Protein AF-A0A4R8KYJ6-F1 (afdb_monomer)

pLDDT: mean 77.82, std 17.38, range [38.72, 97.56]

Mean predicted aligned error: 10.53 Å

Sequence (103 aa):
MENQHRKITGYRELSAEEIALMNEIKAKGEELRALVAKIGAVITPTPLQISVADVQPNGIVAAAFQAVENEGDTPLYWLRSADIGFRSALMYATRAVAQPTSY

Foldseek 3Di:
DPPPPPDDDQWDDADPVLVVQLVVLVVVLVVQVVVLVVVVVVQDDPPPPQDPVQQDPVRDRPSVVVCVVCVVVGPVSVSVVSNVVSVVVSVVSNCVSGVGRHD

Radius of gyration: 21.8 Å; Cα contacts (8 Å, |Δi|>4): 52; chains: 1; bounding box: 55×29×48 Å

Solvent-accessible surface area (backbone atoms only — not comparable to full-atom values): 6373 Å² total; per-residue (Å²): 130,84,79,89,73,83,71,62,88,48,53,65,90,74,52,74,68,52,51,50,51,53,52,50,53,52,52,50,51,53,54,51,51,54,48,53,51,54,50,55,72,67,59,72,75,78,73,86,82,77,57,80,84,46,47,42,98,86,73,50,43,61,60,60,58,54,51,62,76,48,37,86,74,37,72,64,47,57,51,53,51,48,55,53,49,51,54,52,51,50,52,52,52,50,47,67,72,54,52,63,77,57,134

Secondary structure (DSSP, 8-state):
--------TT-PPPPHHHHHHHHHHHHHHHHHHHHHHHHHHHSPPPP----GGGB-TTS-BHHHHHHHHTGGGSHHHHHHHHHHHHHHHHHHHHHHHH--S--

Structure (mmCIF, N/CA/C/O backbone):
data_AF-A0A4R8KYJ6-F1
#
_entry.id   AF-A0A4R8KYJ6-F1
#
loop_
_atom_site.group_PDB
_atom_site.id
_atom_site.type_symbol
_atom_site.label_atom_id
_atom_site.label_alt_id
_atom_site.label_comp_id
_atom_site.label_asym_id
_atom_site.label_entity_id
_atom_site.label_seq_id
_atom_site.pdbx_PDB_ins_code
_atom_site.Cartn_x
_atom_site.Cartn_y
_atom_site.Cartn_z
_atom_site.occupancy
_atom_site.B_iso_or_equiv
_atom_site.auth_seq_id
_atom_site.auth_comp_id
_atom_site.auth_asym_id
_atom_site.auth_atom_id
_atom_site.pdbx_PDB_model_num
ATOM 1 N N . MET A 1 1 ? -13.339 -15.371 22.650 1.00 43.03 1 MET A N 1
ATOM 2 C CA . MET A 1 1 ? -11.996 -15.175 23.230 1.00 43.03 1 MET A CA 1
ATOM 3 C C . MET A 1 1 ? -11.987 -13.793 23.846 1.00 43.03 1 MET A C 1
ATOM 5 O O . MET A 1 1 ? -12.431 -12.860 23.194 1.00 43.03 1 MET A O 1
ATOM 9 N N . GLU A 1 2 ? -11.653 -13.717 25.128 1.00 38.72 2 GLU A N 1
ATOM 10 C CA . GLU A 1 2 ? -11.749 -12.526 25.973 1.00 38.72 2 GLU A CA 1
ATOM 11 C C . GLU A 1 2 ? -10.931 -11.376 25.371 1.00 38.72 2 GLU A C 1
ATOM 13 O O . GLU A 1 2 ? -9.764 -11.550 25.026 1.00 38.72 2 GLU A O 1
ATOM 18 N N . ASN A 1 3 ? -11.585 -10.234 25.158 1.00 46.59 3 ASN A N 1
ATOM 19 C CA . ASN A 1 3 ? -11.046 -9.084 24.443 1.00 46.59 3 ASN A CA 1
ATOM 20 C C . ASN A 1 3 ? -9.733 -8.603 25.074 1.00 46.59 3 ASN A C 1
ATOM 22 O O . ASN A 1 3 ? -9.719 -7.898 26.084 1.00 46.59 3 ASN A O 1
ATOM 26 N N . GLN A 1 4 ? -8.618 -8.954 24.437 1.00 50.59 4 GLN A N 1
ATOM 27 C CA . GLN A 1 4 ? -7.258 -8.553 24.792 1.00 50.59 4 GLN A CA 1
ATOM 28 C C . GLN A 1 4 ? -6.997 -7.072 24.423 1.00 50.59 4 GLN A C 1
ATOM 30 O O . GLN A 1 4 ? -5.971 -6.731 23.846 1.00 50.59 4 GLN A O 1
ATOM 35 N N . HIS A 1 5 ? -7.936 -6.177 24.758 1.00 51.53 5 HIS A N 1
ATOM 36 C CA . HIS A 1 5 ? -7.880 -4.719 24.560 1.00 51.53 5 HIS A CA 1
ATOM 37 C C . HIS A 1 5 ? -7.519 -3.969 25.848 1.00 51.53 5 HIS A C 1
ATOM 39 O O . HIS A 1 5 ? -7.847 -2.796 26.015 1.00 51.53 5 HIS A O 1
ATOM 45 N N . ARG A 1 6 ? -6.829 -4.622 26.794 1.00 54.59 6 ARG A N 1
ATOM 46 C CA . ARG A 1 6 ? -6.369 -3.943 28.010 1.00 54.59 6 ARG A CA 1
ATOM 47 C C . ARG A 1 6 ? -5.236 -2.967 27.671 1.00 54.59 6 ARG A C 1
ATOM 49 O O . ARG A 1 6 ? -4.068 -3.329 27.673 1.00 54.59 6 ARG A O 1
ATOM 56 N N . LYS A 1 7 ? -5.652 -1.718 27.446 1.00 56.62 7 LYS A N 1
ATOM 57 C CA . LYS A 1 7 ? -4.952 -0.452 27.705 1.00 56.62 7 LYS A CA 1
ATOM 58 C C . LYS A 1 7 ? -3.563 -0.317 27.078 1.00 56.62 7 LYS A C 1
ATOM 60 O O . LYS A 1 7 ? -2.554 -0.333 27.777 1.00 56.62 7 LYS A O 1
ATOM 65 N N . ILE A 1 8 ? -3.528 -0.048 25.775 1.00 60.47 8 ILE A N 1
ATOM 66 C CA . ILE A 1 8 ? -2.433 0.753 25.219 1.00 60.47 8 ILE A CA 1
ATOM 67 C C . ILE A 1 8 ? -2.780 2.217 25.515 1.00 60.47 8 ILE A C 1
ATOM 69 O O . ILE A 1 8 ? -3.823 2.707 25.082 1.00 60.47 8 ILE A O 1
ATOM 73 N N . THR A 1 9 ? -1.948 2.900 26.302 1.00 63.38 9 THR A N 1
ATOM 74 C CA . THR A 1 9 ? -2.095 4.334 26.594 1.00 63.38 9 THR A CA 1
ATOM 75 C C . THR A 1 9 ? -2.186 5.119 25.283 1.00 63.38 9 THR A C 1
ATOM 77 O O . THR A 1 9 ? -1.359 4.916 24.398 1.00 63.38 9 THR A O 1
ATOM 80 N N . GLY A 1 10 ? -3.189 5.992 25.144 1.00 65.50 10 GLY A N 1
ATOM 81 C CA . GLY A 1 10 ? -3.354 6.834 23.949 1.00 65.50 10 GLY A CA 1
ATOM 82 C C . GLY A 1 10 ? -4.285 6.303 22.857 1.00 65.50 10 GLY A C 1
ATOM 83 O O . GLY A 1 10 ? -4.472 6.975 21.842 1.00 65.50 10 GLY A O 1
ATOM 84 N N . TYR A 1 11 ? -4.890 5.126 23.056 1.00 67.81 11 TYR A N 1
ATOM 85 C CA . TYR A 1 11 ? -5.878 4.558 22.137 1.00 67.81 11 TYR A CA 1
ATOM 86 C C . TYR A 1 11 ? -7.221 4.333 22.830 1.00 67.81 11 TYR A C 1
ATOM 88 O O . TYR A 1 11 ? -7.281 3.911 23.987 1.00 67.81 11 TYR A O 1
ATOM 96 N N . ARG A 1 12 ? -8.306 4.621 22.105 1.00 81.06 12 ARG A N 1
ATOM 97 C CA . ARG A 1 12 ? -9.672 4.291 22.524 1.00 81.06 12 ARG A CA 1
ATOM 98 C C . ARG A 1 12 ? -9.941 2.794 22.377 1.00 81.06 12 ARG A C 1
ATOM 100 O O . ARG A 1 12 ? -9.252 2.097 21.633 1.00 81.06 12 ARG A O 1
ATOM 107 N N . GLU A 1 13 ? -10.984 2.318 23.045 1.00 80.69 13 GLU A N 1
ATOM 108 C CA . GLU A 1 13 ? -11.511 0.980 22.788 1.00 80.69 13 GLU A CA 1
ATOM 109 C C . GLU A 1 13 ? -12.220 0.969 21.426 1.00 80.69 13 GLU A C 1
ATOM 111 O O . GLU A 1 13 ? -13.010 1.866 21.114 1.00 80.69 13 GLU A O 1
ATOM 116 N N . LEU A 1 14 ? -11.873 -0.014 20.594 1.00 83.00 14 LEU A N 1
ATOM 117 C CA . LEU A 1 14 ? -12.487 -0.215 19.285 1.00 83.00 14 LEU A CA 1
ATOM 118 C C . LEU A 1 14 ? -13.708 -1.122 19.427 1.00 83.00 14 LEU A C 1
ATOM 120 O O . LEU A 1 14 ? -13.683 -2.103 20.174 1.00 83.00 14 LEU A O 1
ATOM 124 N N . SER A 1 15 ? -14.761 -0.813 18.679 1.00 87.94 15 SER A N 1
ATOM 125 C CA . SER A 1 15 ? -15.922 -1.682 18.536 1.00 87.94 15 SER A CA 1
ATOM 126 C C . SER A 1 15 ? -15.579 -2.921 17.698 1.00 87.94 15 SER A C 1
ATOM 128 O O . SER A 1 15 ? -14.582 -2.964 16.971 1.00 87.94 15 SER A O 1
ATOM 130 N N . ALA A 1 16 ? -16.430 -3.947 17.763 1.00 86.50 16 ALA A N 1
ATOM 131 C CA . ALA A 1 16 ? -16.266 -5.144 16.939 1.00 86.50 16 ALA A CA 1
ATOM 132 C C . ALA A 1 16 ? -16.285 -4.828 15.429 1.00 86.50 16 ALA A C 1
ATOM 134 O O . ALA A 1 16 ? -15.534 -5.436 14.666 1.00 86.50 16 ALA A O 1
ATOM 135 N N . GLU A 1 17 ? -17.095 -3.853 15.008 1.00 90.69 17 GLU A N 1
ATOM 136 C CA . GLU A 1 17 ? -17.169 -3.391 13.615 1.00 90.69 17 GLU A CA 1
ATOM 137 C C . GLU A 1 17 ? -15.857 -2.731 13.177 1.00 90.69 17 GLU A C 1
ATOM 139 O O . GLU A 1 17 ? -15.335 -3.005 12.098 1.00 90.69 17 GLU A O 1
ATOM 144 N N . GLU A 1 18 ? -15.260 -1.917 14.044 1.00 89.75 18 GLU A N 1
ATOM 145 C CA . GLU A 1 18 ? -13.993 -1.241 13.763 1.00 89.75 18 GLU A CA 1
ATOM 146 C C . GLU A 1 18 ? -12.827 -2.227 13.693 1.00 89.75 18 GLU A C 1
ATOM 148 O O . GLU A 1 18 ? -11.948 -2.096 12.844 1.00 89.75 18 GLU A O 1
ATOM 153 N N . ILE A 1 19 ? -12.832 -3.261 14.535 1.00 89.06 19 ILE A N 1
ATOM 154 C CA . ILE A 1 19 ? -11.854 -4.354 14.465 1.00 89.06 19 ILE A CA 1
ATOM 155 C C . ILE A 1 19 ? -12.002 -5.131 13.152 1.00 89.06 19 ILE A C 1
ATOM 157 O O . ILE A 1 19 ? -10.995 -5.494 12.538 1.00 89.06 19 ILE A O 1
ATOM 161 N N . ALA A 1 20 ? -13.235 -5.373 12.701 1.00 92.31 20 ALA A N 1
ATOM 162 C CA . ALA A 1 20 ? -13.479 -6.006 11.410 1.00 92.31 20 ALA A CA 1
ATOM 163 C C . ALA A 1 20 ? -12.901 -5.160 10.262 1.00 92.31 20 ALA A C 1
ATOM 165 O O . ALA A 1 20 ? -12.139 -5.689 9.451 1.00 92.31 20 ALA A O 1
ATOM 166 N N . LEU A 1 21 ? -13.146 -3.844 10.267 1.00 95.00 21 LEU A N 1
ATOM 167 C CA . LEU A 1 21 ? -12.576 -2.910 9.288 1.00 95.00 21 LEU A CA 1
ATOM 168 C C . LEU A 1 21 ? -11.040 -2.885 9.324 1.00 95.00 21 LEU A C 1
ATOM 170 O O . LEU A 1 21 ? -10.394 -2.885 8.279 1.00 95.00 21 LEU A O 1
ATOM 174 N N . MET A 1 22 ? -10.423 -2.928 10.508 1.00 93.00 22 MET A N 1
ATOM 175 C CA . MET A 1 22 ? -8.961 -3.016 10.635 1.00 93.00 22 MET A CA 1
ATOM 176 C C . MET A 1 22 ? -8.392 -4.269 9.964 1.00 93.00 22 MET A C 1
ATOM 178 O O . MET A 1 22 ? -7.340 -4.216 9.322 1.00 93.00 22 MET A O 1
ATOM 182 N N . ASN A 1 23 ? -9.064 -5.408 10.124 1.00 93.56 23 ASN A N 1
ATOM 183 C CA . ASN A 1 23 ? -8.647 -6.660 9.499 1.00 93.56 23 ASN A CA 1
ATOM 184 C C . ASN A 1 23 ? -8.866 -6.635 7.983 1.00 93.56 23 ASN A C 1
ATOM 186 O O . ASN A 1 23 ? -8.014 -7.124 7.244 1.00 93.56 23 ASN A O 1
ATOM 190 N N . GLU A 1 24 ? -9.950 -6.016 7.518 1.00 96.56 24 GLU A N 1
ATOM 191 C CA . GLU A 1 24 ? -10.202 -5.810 6.092 1.00 96.56 24 GLU A CA 1
ATOM 192 C C . GLU A 1 24 ? -9.108 -4.948 5.443 1.00 96.56 24 GLU A C 1
ATOM 194 O O . GLU A 1 24 ? -8.534 -5.343 4.428 1.00 96.56 24 GLU A O 1
ATOM 199 N N . ILE A 1 25 ? -8.731 -3.827 6.069 1.00 95.81 25 ILE A N 1
ATOM 200 C CA . ILE A 1 25 ? -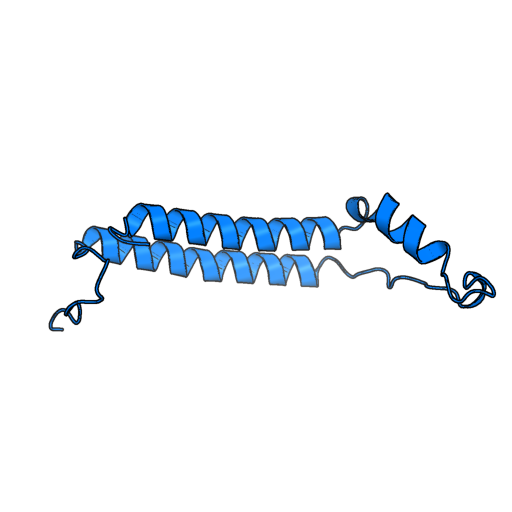7.633 -2.963 5.600 1.00 95.81 25 ILE A CA 1
ATOM 201 C C . ILE A 1 25 ? -6.324 -3.758 5.492 1.00 95.81 25 ILE A C 1
ATOM 203 O O . ILE A 1 25 ? -5.609 -3.651 4.494 1.00 95.81 25 ILE A O 1
ATOM 207 N N . LYS A 1 26 ? -6.010 -4.600 6.484 1.00 93.94 26 LYS A N 1
ATOM 208 C CA . LYS A 1 26 ? -4.820 -5.468 6.444 1.00 93.94 26 LYS A CA 1
ATOM 209 C C . LYS A 1 26 ? -4.876 -6.477 5.300 1.00 93.94 26 LYS A C 1
ATOM 211 O O . LYS A 1 26 ? -3.873 -6.652 4.610 1.00 93.94 26 LYS A O 1
ATOM 216 N N . ALA A 1 27 ? -6.031 -7.100 5.069 1.00 96.94 27 ALA A N 1
ATOM 217 C CA . ALA A 1 27 ? -6.218 -8.025 3.956 1.00 96.94 27 ALA A CA 1
ATOM 218 C C . ALA A 1 27 ? -5.989 -7.326 2.604 1.00 96.94 27 ALA A C 1
ATOM 220 O O . ALA A 1 27 ? -5.263 -7.848 1.757 1.00 96.94 27 ALA A O 1
ATOM 221 N N . LYS A 1 28 ? -6.498 -6.097 2.436 1.00 97.12 28 LYS A N 1
ATOM 222 C CA . LYS A 1 28 ? -6.208 -5.270 1.253 1.00 97.12 28 LYS A CA 1
ATOM 223 C C . LYS A 1 28 ? -4.729 -4.931 1.108 1.00 97.12 28 LYS A C 1
ATOM 225 O O . LYS A 1 28 ? -4.228 -4.890 -0.012 1.00 97.12 28 LYS A O 1
ATOM 230 N N . GLY A 1 29 ? -4.007 -4.758 2.212 1.00 95.81 29 GLY A N 1
ATOM 231 C CA . GLY A 1 29 ? -2.554 -4.605 2.185 1.00 95.81 29 GLY A CA 1
ATOM 232 C C . GLY A 1 29 ? -1.822 -5.792 1.560 1.00 95.81 29 GLY A C 1
ATOM 233 O O . GLY A 1 29 ? -0.922 -5.592 0.744 1.00 95.81 29 GLY A O 1
ATOM 234 N N . GLU A 1 30 ? -2.234 -7.018 1.881 1.00 97.12 30 GLU A N 1
ATOM 235 C CA . GLU A 1 30 ? -1.657 -8.223 1.276 1.00 97.12 30 GLU A CA 1
ATOM 236 C C . GLU A 1 30 ? -2.033 -8.361 -0.209 1.00 97.12 30 GLU A C 1
ATOM 238 O O . GLU A 1 30 ? -1.171 -8.670 -1.035 1.00 97.12 30 GLU A O 1
A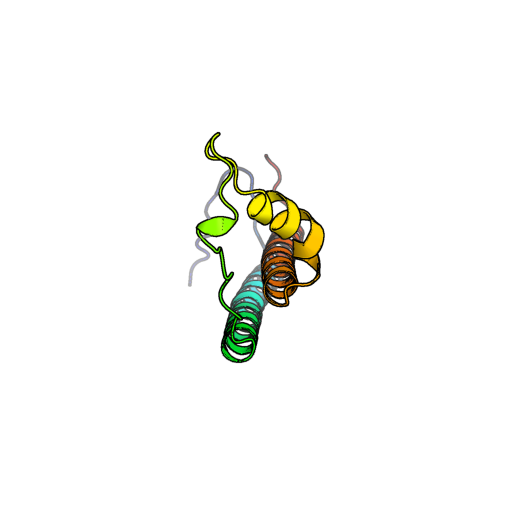TOM 243 N N . GLU A 1 31 ? -3.283 -8.055 -0.579 1.00 97.38 31 GLU A N 1
ATOM 244 C CA . GLU A 1 31 ? -3.724 -8.038 -1.983 1.00 97.38 31 GLU A CA 1
ATOM 245 C C . GLU A 1 31 ? -2.910 -7.042 -2.830 1.00 97.38 31 GLU A C 1
ATOM 247 O O . GLU A 1 31 ? -2.417 -7.390 -3.907 1.00 97.38 31 GLU A O 1
ATOM 252 N N . LEU A 1 32 ? -2.725 -5.813 -2.334 1.00 96.19 32 LEU A N 1
ATOM 253 C CA . LEU A 1 32 ? -1.966 -4.766 -3.023 1.00 96.19 32 LEU A CA 1
ATOM 254 C C . LEU A 1 32 ? -0.478 -5.114 -3.125 1.00 96.19 32 LEU A C 1
ATOM 256 O O . LEU A 1 32 ? 0.126 -4.917 -4.180 1.00 96.19 32 LEU A O 1
ATOM 260 N N . ARG A 1 33 ? 0.115 -5.699 -2.076 1.00 94.00 33 ARG A N 1
ATOM 261 C CA . ARG A 1 33 ? 1.500 -6.192 -2.125 1.00 94.00 33 ARG A CA 1
ATOM 262 C C . ARG A 1 33 ? 1.666 -7.267 -3.198 1.00 94.00 33 ARG A C 1
ATOM 264 O O . ARG A 1 33 ? 2.620 -7.218 -3.974 1.00 94.00 33 ARG A O 1
ATOM 271 N N . ALA A 1 34 ? 0.737 -8.220 -3.267 1.00 96.56 34 ALA A N 1
ATOM 272 C CA . ALA A 1 34 ? 0.757 -9.257 -4.292 1.00 96.56 34 ALA A CA 1
ATOM 273 C C . ALA A 1 34 ? 0.608 -8.666 -5.705 1.00 96.56 34 ALA A C 1
ATOM 275 O O . ALA A 1 34 ? 1.263 -9.135 -6.637 1.00 96.56 34 ALA A O 1
ATOM 276 N N . LEU A 1 35 ? -0.211 -7.624 -5.874 1.00 95.94 35 LEU A N 1
ATOM 277 C CA . LEU A 1 35 ? -0.342 -6.901 -7.139 1.00 95.94 35 LEU A CA 1
ATOM 278 C C . LEU A 1 35 ? 0.975 -6.226 -7.551 1.00 95.94 35 LEU A C 1
ATOM 280 O O . LEU A 1 35 ? 1.417 -6.417 -8.681 1.00 95.94 35 LEU A O 1
ATOM 284 N N . VAL A 1 36 ? 1.634 -5.502 -6.642 1.00 94.25 36 VAL A N 1
ATOM 285 C CA . VAL A 1 36 ? 2.938 -4.863 -6.901 1.00 94.25 36 VAL A CA 1
ATOM 286 C C . VAL A 1 36 ? 3.984 -5.901 -7.313 1.00 94.25 36 VAL A C 1
ATOM 288 O O . VAL A 1 36 ? 4.695 -5.696 -8.295 1.00 94.25 36 VAL A O 1
ATOM 291 N N . ALA A 1 37 ? 4.037 -7.046 -6.625 1.00 92.25 37 ALA A N 1
ATOM 292 C CA . ALA A 1 37 ? 4.949 -8.136 -6.972 1.00 92.25 37 ALA A CA 1
ATOM 293 C C . ALA A 1 37 ? 4.673 -8.706 -8.375 1.00 92.25 37 ALA A C 1
ATOM 295 O O . ALA A 1 37 ? 5.607 -8.933 -9.143 1.00 92.25 37 ALA A O 1
ATOM 296 N N . LYS A 1 38 ? 3.396 -8.890 -8.742 1.00 93.94 38 LYS A N 1
ATOM 297 C CA . LYS A 1 38 ? 3.001 -9.330 -10.090 1.00 93.94 38 LYS A CA 1
ATOM 298 C C . LYS A 1 38 ? 3.408 -8.323 -11.162 1.00 93.94 38 LYS A C 1
ATOM 300 O O . LYS A 1 38 ? 3.932 -8.733 -12.191 1.00 93.94 38 LYS A O 1
ATOM 305 N N . ILE A 1 39 ? 3.197 -7.028 -10.922 1.00 92.25 39 ILE A N 1
ATOM 306 C CA . ILE A 1 39 ? 3.611 -5.978 -11.862 1.00 92.25 39 ILE A CA 1
ATOM 307 C C . ILE A 1 39 ? 5.133 -6.005 -12.017 1.00 92.25 39 ILE A C 1
ATOM 309 O O . ILE A 1 39 ? 5.617 -6.062 -13.143 1.00 92.25 39 ILE A O 1
ATOM 313 N N . GLY A 1 40 ? 5.876 -6.061 -10.906 1.00 89.75 40 GLY A N 1
ATOM 314 C CA . GLY A 1 40 ? 7.340 -6.143 -10.891 1.00 89.75 40 GLY A CA 1
ATOM 315 C C . GLY A 1 40 ? 7.907 -7.344 -11.650 1.00 89.75 40 GLY A C 1
ATOM 316 O O . GLY A 1 40 ? 8.947 -7.224 -12.285 1.00 89.75 40 GLY A O 1
ATOM 317 N N . ALA A 1 41 ? 7.209 -8.483 -11.643 1.00 88.50 41 ALA A N 1
ATOM 318 C CA . ALA A 1 41 ? 7.604 -9.657 -12.419 1.00 88.50 41 ALA A CA 1
ATOM 319 C C . ALA A 1 41 ? 7.416 -9.476 -13.938 1.00 88.50 41 ALA A C 1
ATOM 321 O O . ALA A 1 41 ? 8.109 -10.124 -14.718 1.00 88.50 41 ALA A O 1
ATOM 322 N N . VAL A 1 42 ? 6.486 -8.614 -14.365 1.00 88.94 42 VAL A N 1
ATOM 323 C CA . VAL A 1 42 ? 6.236 -8.317 -15.785 1.00 88.94 42 VAL A CA 1
ATOM 324 C C . VAL A 1 42 ? 7.167 -7.216 -16.287 1.00 88.94 42 VAL A C 1
ATOM 326 O O . VAL A 1 42 ? 7.705 -7.317 -17.391 1.00 88.94 42 VAL A O 1
ATOM 329 N N . ILE A 1 43 ? 7.381 -6.169 -15.486 1.00 84.81 43 ILE A N 1
ATOM 330 C CA . ILE A 1 43 ? 8.254 -5.056 -15.856 1.00 84.81 43 ILE A CA 1
ATOM 331 C C . ILE A 1 43 ? 9.722 -5.454 -15.659 1.00 84.81 43 ILE A C 1
ATOM 333 O O . ILE A 1 43 ? 10.356 -5.156 -14.655 1.00 84.81 43 ILE A O 1
ATOM 337 N N . THR A 1 44 ? 10.280 -6.176 -16.631 1.00 62.66 44 THR A N 1
ATOM 338 C CA . THR A 1 44 ? 11.711 -6.509 -16.628 1.00 62.66 44 THR A CA 1
ATOM 339 C C . THR A 1 44 ? 12.504 -5.207 -16.767 1.00 62.66 44 THR A C 1
ATOM 341 O O . THR A 1 44 ? 12.328 -4.511 -17.770 1.00 62.66 44 THR A O 1
ATOM 344 N N . PRO A 1 45 ? 13.356 -4.827 -15.800 1.00 64.00 45 PRO A N 1
ATOM 345 C CA . PRO A 1 45 ? 14.134 -3.613 -15.944 1.00 64.00 45 PRO A CA 1
ATOM 346 C C . PRO A 1 45 ? 15.181 -3.802 -17.034 1.00 64.00 45 PRO A C 1
ATOM 348 O O . PRO A 1 45 ? 15.949 -4.766 -17.018 1.00 64.00 45 PRO A O 1
ATOM 351 N N . THR A 1 46 ? 15.262 -2.844 -17.953 1.00 58.59 46 THR A N 1
ATOM 352 C CA . THR A 1 46 ? 16.517 -2.593 -18.654 1.00 58.59 46 THR A CA 1
ATOM 353 C C . THR A 1 46 ? 17.524 -2.181 -17.578 1.00 58.59 46 THR A C 1
ATOM 355 O O . THR A 1 46 ? 17.267 -1.199 -16.876 1.00 58.59 46 THR A O 1
ATOM 358 N N . PRO 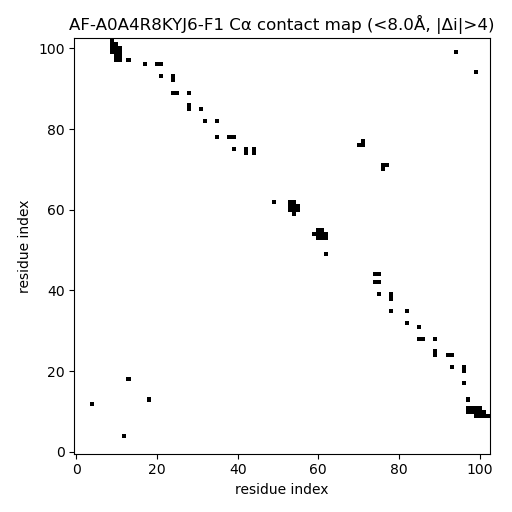A 1 47 ? 18.617 -2.932 -17.350 1.00 55.38 47 PRO A N 1
ATOM 359 C CA . PRO A 1 47 ? 19.612 -2.521 -16.371 1.00 55.38 47 PRO A CA 1
ATOM 360 C C . PRO A 1 47 ? 20.125 -1.128 -16.740 1.00 55.38 47 PRO A C 1
ATOM 362 O O . PRO A 1 47 ? 20.347 -0.846 -17.918 1.00 55.38 47 PRO A O 1
ATOM 365 N N . LEU A 1 48 ? 20.306 -0.267 -15.734 1.00 55.81 48 LEU A N 1
ATOM 366 C CA . LEU A 1 48 ? 20.986 1.014 -15.903 1.00 55.81 48 LEU A CA 1
ATOM 367 C C . LEU A 1 48 ? 22.380 0.728 -16.474 1.00 55.81 48 LEU A C 1
ATOM 369 O O . LEU A 1 48 ? 23.261 0.236 -15.768 1.00 55.81 48 LEU A O 1
ATOM 373 N N . GLN A 1 49 ? 22.564 0.978 -17.770 1.00 55.34 49 GLN A N 1
ATOM 374 C CA . GLN A 1 49 ? 23.861 0.862 -18.421 1.00 55.34 49 GLN A CA 1
ATOM 375 C C . GLN A 1 49 ? 24.685 2.088 -18.042 1.00 55.34 49 GLN A C 1
ATOM 377 O O . GLN A 1 49 ? 24.670 3.102 -18.729 1.00 55.34 49 GLN A O 1
ATOM 382 N N . ILE A 1 50 ? 25.385 2.005 -16.914 1.00 55.19 50 ILE A N 1
ATOM 383 C CA . ILE A 1 50 ? 26.390 3.000 -16.553 1.00 55.19 50 ILE A CA 1
ATOM 384 C C . ILE A 1 50 ? 27.673 2.594 -17.274 1.00 55.19 50 ILE A C 1
ATOM 386 O O . ILE A 1 50 ? 28.345 1.641 -16.873 1.00 55.19 50 ILE A O 1
ATOM 390 N N . SER A 1 51 ? 27.994 3.281 -18.369 1.00 56.53 51 SER A N 1
ATOM 391 C CA . SER A 1 51 ? 29.288 3.113 -19.020 1.00 56.53 51 SER A CA 1
ATOM 392 C C . SER A 1 51 ? 30.359 3.788 -18.169 1.00 56.53 51 SER A C 1
ATOM 394 O O . SER A 1 51 ? 30.248 4.958 -17.807 1.00 56.53 51 SER A O 1
ATOM 396 N N . VAL A 1 52 ? 31.440 3.065 -17.875 1.00 56.94 52 VAL A N 1
ATOM 397 C CA . VAL A 1 52 ? 32.622 3.625 -17.195 1.00 56.94 52 VAL A CA 1
ATOM 398 C C . VAL A 1 52 ? 33.289 4.752 -17.996 1.00 56.94 52 VAL A C 1
ATOM 400 O O . VAL A 1 52 ? 34.092 5.493 -17.439 1.00 56.94 52 VAL A O 1
ATOM 403 N N . ALA A 1 53 ? 32.940 4.911 -19.278 1.00 59.59 53 ALA A N 1
ATOM 404 C CA . ALA A 1 53 ? 33.381 6.027 -20.110 1.00 59.59 53 ALA A CA 1
ATOM 405 C C . ALA A 1 53 ? 32.727 7.373 -19.729 1.00 59.59 53 ALA A C 1
ATOM 407 O O . ALA A 1 53 ? 33.294 8.417 -20.036 1.00 59.59 53 ALA A O 1
ATOM 408 N N . ASP A 1 54 ? 31.583 7.358 -19.032 1.00 54.97 54 ASP A N 1
ATOM 409 C CA . ASP A 1 54 ? 30.833 8.565 -18.639 1.00 54.97 54 ASP A CA 1
ATOM 410 C C . ASP A 1 54 ? 31.242 9.106 -17.254 1.00 54.97 54 ASP A C 1
ATOM 412 O O . ASP A 1 54 ? 30.668 10.080 -16.745 1.00 54.97 54 ASP A O 1
ATOM 416 N N . VAL A 1 55 ? 32.226 8.463 -16.615 1.00 60.53 55 VAL A N 1
ATOM 417 C CA . VAL A 1 55 ? 32.805 8.895 -15.340 1.00 60.53 55 VAL A CA 1
ATOM 418 C C . VAL A 1 55 ? 33.794 10.021 -15.628 1.00 60.53 55 VAL A C 1
ATOM 420 O O . VAL A 1 55 ? 34.865 9.797 -16.194 1.00 60.53 55 VAL A O 1
ATOM 423 N N . GLN A 1 56 ? 33.452 11.249 -15.236 1.00 63.44 56 GLN A N 1
ATOM 424 C CA . GLN A 1 56 ? 34.383 12.368 -15.343 1.00 63.44 56 GLN A CA 1
ATOM 425 C C . GLN A 1 56 ? 35.590 12.151 -14.403 1.00 63.44 56 GLN A C 1
ATOM 427 O O . GLN A 1 56 ? 35.463 11.483 -13.373 1.00 63.44 56 GLN A O 1
ATOM 432 N N . PRO A 1 57 ? 36.761 12.758 -14.683 1.00 61.28 57 PRO A N 1
ATOM 433 C CA . PRO A 1 57 ? 37.984 12.573 -13.885 1.00 61.28 57 PRO A CA 1
ATOM 434 C C . PRO A 1 57 ? 37.863 12.953 -12.397 1.00 61.28 57 PRO A C 1
ATOM 436 O O . PRO A 1 57 ? 38.694 12.558 -11.587 1.00 61.28 57 PRO A O 1
ATOM 439 N N . ASN A 1 58 ? 36.837 13.725 -12.031 1.00 65.06 58 ASN A N 1
ATOM 440 C CA . ASN A 1 58 ? 36.497 14.131 -10.663 1.00 65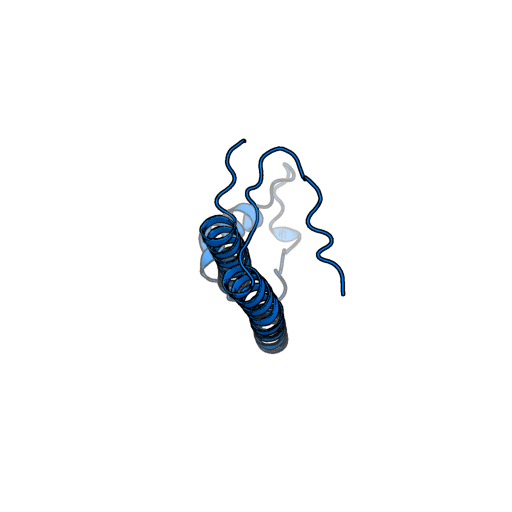.06 58 ASN A CA 1
ATOM 441 C C . ASN A 1 58 ? 35.639 13.090 -9.907 1.00 65.06 58 ASN A C 1
ATOM 443 O O . ASN A 1 58 ? 35.187 13.366 -8.797 1.00 65.06 58 ASN A O 1
ATOM 447 N N . GLY A 1 59 ? 35.389 11.916 -10.497 1.00 61.06 59 GLY A N 1
ATOM 448 C CA . GLY A 1 59 ? 34.560 10.857 -9.915 1.00 61.06 59 GLY A CA 1
ATOM 449 C C . GLY A 1 59 ? 33.054 11.106 -10.029 1.00 61.06 59 GLY A C 1
ATOM 450 O O . GLY A 1 59 ? 32.266 10.329 -9.493 1.00 61.06 59 GLY A O 1
ATOM 451 N N . ILE A 1 60 ? 32.640 12.167 -10.726 1.00 60.38 60 ILE A N 1
ATOM 452 C CA . ILE A 1 60 ? 31.236 12.490 -10.955 1.00 60.38 60 ILE A CA 1
ATOM 453 C C . ILE A 1 60 ? 30.800 11.853 -12.275 1.00 60.38 60 ILE A C 1
ATOM 455 O O . ILE A 1 60 ? 31.327 12.151 -13.345 1.00 60.38 60 ILE A O 1
ATOM 459 N N . VAL A 1 61 ? 29.814 10.966 -12.212 1.00 59.94 61 VAL A N 1
ATOM 460 C CA . VAL A 1 61 ? 29.198 10.380 -13.406 1.00 59.94 61 VAL A CA 1
ATOM 461 C C . VAL A 1 61 ? 28.199 11.388 -13.964 1.00 59.94 61 VAL A C 1
ATOM 463 O O . VAL A 1 61 ? 27.170 11.636 -13.338 1.00 59.94 61 VAL A O 1
ATOM 466 N N . ALA A 1 62 ? 28.466 11.968 -15.137 1.00 54.62 62 ALA A N 1
ATOM 467 C CA . ALA A 1 62 ? 27.495 12.844 -15.809 1.00 54.62 62 ALA A CA 1
ATOM 468 C C . ALA A 1 62 ? 26.165 12.104 -16.056 1.00 54.62 62 ALA A C 1
ATOM 470 O O . ALA A 1 62 ? 25.082 12.664 -15.887 1.00 54.62 62 ALA A O 1
ATOM 471 N N . ALA A 1 63 ? 26.267 10.800 -16.335 1.00 52.50 63 ALA A N 1
ATOM 472 C CA . ALA A 1 63 ? 25.144 9.881 -16.460 1.00 52.50 63 ALA A CA 1
ATOM 473 C C . ALA A 1 63 ? 24.280 9.780 -15.186 1.00 52.50 63 ALA A C 1
ATOM 475 O O . ALA A 1 63 ? 23.082 9.533 -15.285 1.00 52.50 63 ALA A O 1
ATOM 476 N N . ALA A 1 64 ? 24.840 10.008 -13.989 1.00 53.97 64 ALA A N 1
ATOM 477 C CA . ALA A 1 64 ? 24.068 9.974 -12.745 1.00 53.97 64 ALA A CA 1
ATOM 478 C C . ALA A 1 64 ? 23.094 11.159 -12.635 1.00 53.97 64 ALA A C 1
ATOM 480 O O . ALA A 1 64 ? 21.995 10.986 -12.119 1.00 53.97 64 ALA A O 1
ATOM 481 N N . PHE A 1 65 ? 23.454 12.336 -13.161 1.00 50.22 65 PHE A N 1
ATOM 482 C CA . PHE A 1 65 ? 22.551 13.492 -13.209 1.00 50.22 65 PHE A CA 1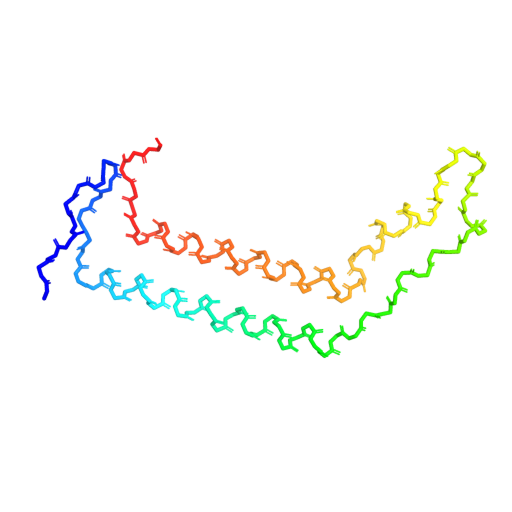
ATOM 483 C C . PHE A 1 65 ? 21.440 13.303 -14.250 1.00 50.22 65 PHE A C 1
ATOM 485 O O . PHE A 1 65 ? 20.273 13.530 -13.941 1.00 50.22 65 PHE A O 1
ATOM 492 N N . GLN A 1 66 ? 21.766 12.784 -15.439 1.00 52.38 66 GLN A N 1
ATOM 493 C CA . GLN A 1 66 ? 20.761 12.452 -16.461 1.00 52.38 66 GLN A CA 1
A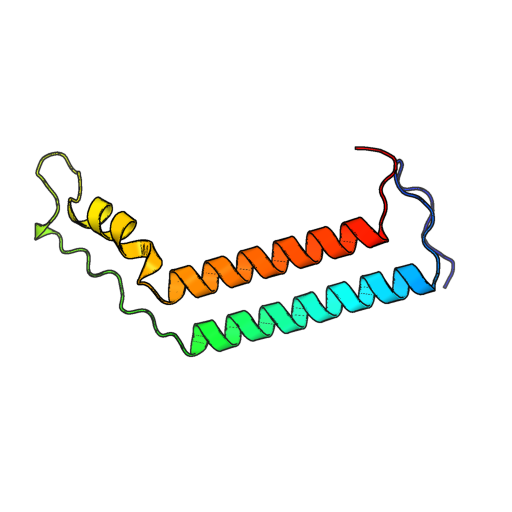TOM 494 C C . GLN A 1 66 ? 19.799 11.338 -16.017 1.00 52.38 66 GLN A C 1
ATOM 496 O O . GLN A 1 66 ? 18.631 11.344 -16.400 1.00 52.38 66 GLN A O 1
ATOM 501 N N . ALA A 1 67 ? 20.255 10.392 -15.189 1.00 57.03 67 ALA A N 1
ATOM 502 C CA . ALA A 1 67 ? 19.390 9.367 -14.607 1.00 57.03 67 ALA A CA 1
ATOM 503 C C . ALA A 1 67 ? 18.358 9.945 -13.618 1.00 57.03 67 ALA A C 1
ATOM 505 O O . ALA A 1 67 ? 17.268 9.393 -13.503 1.00 57.03 67 ALA A O 1
ATOM 506 N N . VAL A 1 68 ? 18.678 11.053 -12.933 1.00 58.78 68 VAL A N 1
ATOM 507 C CA . VAL A 1 68 ? 17.730 11.774 -12.063 1.00 58.78 68 VAL A CA 1
ATOM 508 C C . VAL A 1 68 ? 16.722 12.572 -12.895 1.00 58.78 68 VAL A C 1
ATOM 510 O O . VAL A 1 68 ? 15.536 12.564 -12.584 1.00 58.78 68 VAL A O 1
ATOM 513 N N . GLU A 1 69 ? 17.160 13.222 -13.977 1.00 59.91 69 GLU A N 1
ATOM 514 C CA . GLU A 1 69 ? 16.267 13.994 -14.858 1.00 59.91 69 GLU A CA 1
ATOM 515 C C . GLU A 1 69 ? 15.220 13.117 -15.564 1.00 59.91 69 GLU A C 1
ATOM 517 O O . GLU A 1 69 ? 14.069 13.527 -15.692 1.00 59.91 69 GLU A O 1
ATOM 522 N N . ASN A 1 70 ? 15.592 11.893 -15.952 1.00 64.69 70 ASN A N 1
ATOM 523 C CA . ASN A 1 70 ? 14.705 10.944 -16.635 1.00 64.69 70 ASN A CA 1
ATOM 524 C C . ASN A 1 70 ? 14.157 9.853 -15.694 1.00 64.69 70 ASN A C 1
ATOM 526 O O . ASN A 1 70 ? 13.682 8.813 -16.153 1.00 64.69 70 ASN A O 1
ATOM 530 N N . GLU A 1 71 ? 14.222 10.047 -14.368 1.00 67.38 71 GLU A N 1
ATOM 531 C CA . GLU A 1 71 ? 13.753 9.047 -13.393 1.00 67.38 71 GLU A CA 1
ATOM 532 C C . GLU A 1 71 ? 12.273 8.693 -13.641 1.00 67.38 71 GLU A C 1
ATOM 534 O O . GLU A 1 71 ? 11.891 7.518 -13.616 1.00 67.38 71 GLU A O 1
ATOM 539 N N . GLY A 1 72 ? 11.474 9.709 -13.994 1.00 69.00 72 GLY A N 1
ATOM 540 C CA . GLY A 1 72 ? 10.056 9.602 -14.340 1.00 69.00 72 GLY A CA 1
ATOM 541 C C . GLY A 1 72 ? 9.750 8.830 -15.627 1.00 69.00 72 GLY A C 1
ATOM 542 O O . GLY A 1 72 ? 8.608 8.427 -15.823 1.00 69.00 72 GLY A 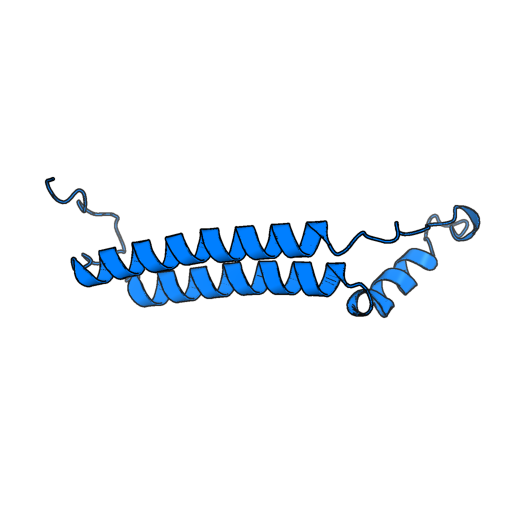O 1
ATOM 543 N N . ASP A 1 73 ? 10.736 8.549 -16.474 1.00 72.56 73 ASP A N 1
ATOM 544 C CA . ASP A 1 73 ? 10.531 7.748 -17.688 1.00 72.56 73 ASP A CA 1
ATOM 545 C C . ASP A 1 73 ? 10.706 6.247 -17.424 1.00 72.56 73 ASP A C 1
ATOM 547 O O . ASP A 1 73 ? 10.390 5.404 -18.267 1.00 72.56 73 ASP A O 1
ATOM 551 N N . THR A 1 74 ? 11.180 5.878 -16.229 1.00 80.56 74 THR A N 1
ATOM 552 C CA . THR A 1 74 ? 11.401 4.476 -15.883 1.00 80.56 74 THR A CA 1
ATOM 553 C C . THR A 1 74 ? 10.114 3.822 -15.358 1.00 80.56 74 THR A C 1
ATOM 555 O O . THR A 1 74 ? 9.488 4.317 -14.418 1.00 80.56 74 THR A O 1
ATOM 558 N N . PRO A 1 75 ? 9.703 2.649 -15.877 1.00 84.44 75 PRO A N 1
ATOM 559 C CA . PRO A 1 75 ? 8.524 1.946 -15.361 1.00 84.44 75 PRO A CA 1
ATOM 560 C C . PRO A 1 75 ? 8.680 1.535 -13.884 1.00 84.44 75 PRO A C 1
ATOM 562 O O . PRO A 1 75 ? 7.690 1.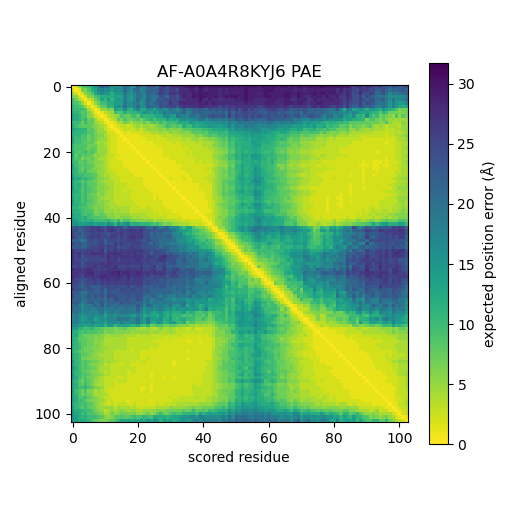436 -13.156 1.00 84.44 75 PRO A O 1
ATOM 565 N N . LEU A 1 76 ? 9.920 1.350 -13.411 1.00 83.12 76 LEU A N 1
ATOM 566 C CA . LEU A 1 76 ? 10.215 1.084 -12.001 1.00 83.12 76 LEU A CA 1
ATOM 567 C C . LEU A 1 76 ? 9.919 2.280 -11.089 1.00 83.12 76 LEU A C 1
ATOM 569 O O . LEU A 1 76 ? 9.472 2.066 -9.961 1.00 83.12 76 LEU A O 1
ATOM 573 N N . TYR A 1 77 ? 10.131 3.515 -11.552 1.00 86.38 77 TYR A N 1
ATOM 574 C CA . TYR A 1 77 ? 9.796 4.713 -10.781 1.00 86.38 77 TYR A CA 1
ATOM 575 C C . TYR A 1 77 ? 8.300 4.771 -10.470 1.00 86.38 77 TYR A C 1
ATOM 577 O O . TYR A 1 77 ? 7.903 4.962 -9.316 1.00 86.38 77 TYR A O 1
ATOM 585 N N . TRP A 1 78 ? 7.461 4.512 -11.474 1.00 89.81 78 TRP A N 1
ATOM 586 C CA . TRP A 1 78 ? 6.011 4.481 -11.301 1.00 89.81 78 TRP A CA 1
ATOM 587 C C . TRP A 1 78 ? 5.560 3.331 -10.400 1.00 89.81 78 TRP A C 1
ATOM 589 O O . TRP A 1 78 ? 4.720 3.544 -9.525 1.00 89.81 78 TRP A O 1
ATOM 599 N N . LEU A 1 79 ? 6.150 2.135 -10.539 1.00 90.62 79 LEU A N 1
ATOM 600 C CA . LEU A 1 79 ? 5.836 1.006 -9.657 1.00 90.62 79 LEU A CA 1
ATOM 601 C C . LEU A 1 79 ? 6.209 1.300 -8.197 1.00 90.62 79 LEU A C 1
ATOM 603 O O . LEU A 1 79 ? 5.412 1.044 -7.294 1.00 90.62 79 LEU A O 1
ATOM 607 N N . ARG A 1 80 ? 7.398 1.864 -7.957 1.00 90.12 80 ARG A N 1
ATOM 608 C CA . ARG A 1 80 ? 7.845 2.270 -6.617 1.00 90.12 80 ARG A CA 1
ATOM 609 C C . ARG A 1 80 ? 6.922 3.334 -6.028 1.00 90.12 80 ARG A C 1
ATOM 611 O O . ARG A 1 80 ? 6.555 3.246 -4.858 1.00 90.12 80 ARG A O 1
ATOM 618 N N . SER A 1 81 ? 6.535 4.319 -6.831 1.00 92.69 81 SER A N 1
ATOM 619 C CA . SER A 1 81 ? 5.615 5.379 -6.415 1.00 92.69 81 SER A CA 1
ATOM 620 C C . SER A 1 81 ? 4.241 4.818 -6.042 1.00 92.69 81 SER A C 1
ATOM 622 O O . SER A 1 81 ? 3.686 5.193 -5.009 1.00 92.69 81 SER A O 1
ATOM 624 N N . ALA A 1 82 ? 3.723 3.863 -6.820 1.00 94.62 82 ALA A N 1
ATOM 625 C CA . ALA A 1 82 ? 2.476 3.166 -6.513 1.00 94.62 82 ALA A CA 1
ATOM 626 C C . ALA A 1 82 ? 2.569 2.361 -5.206 1.00 94.62 82 ALA A C 1
ATOM 628 O O . ALA A 1 82 ? 1.689 2.473 -4.355 1.00 94.62 82 ALA A O 1
ATOM 629 N N . ASP A 1 83 ? 3.649 1.602 -5.004 1.00 94.44 83 ASP A N 1
ATOM 630 C CA . ASP A 1 83 ? 3.884 0.826 -3.780 1.00 94.44 83 ASP A CA 1
ATOM 631 C C . ASP A 1 83 ? 3.942 1.716 -2.526 1.00 94.44 83 ASP A C 1
ATOM 633 O O . ASP A 1 83 ? 3.287 1.426 -1.521 1.00 94.44 83 ASP A O 1
ATOM 637 N N . ILE A 1 84 ? 4.654 2.844 -2.593 1.00 95.75 84 ILE A N 1
ATOM 638 C CA . ILE A 1 84 ? 4.681 3.837 -1.510 1.00 95.75 84 ILE A CA 1
ATOM 639 C C . ILE A 1 84 ? 3.274 4.397 -1.270 1.00 95.75 84 ILE A C 1
ATOM 641 O O . ILE A 1 84 ? 2.807 4.405 -0.130 1.00 95.75 84 ILE A O 1
ATOM 645 N N . GLY A 1 85 ? 2.575 4.803 -2.333 1.00 97.19 85 GLY A N 1
ATOM 646 C CA . GLY A 1 85 ? 1.222 5.350 -2.254 1.00 97.19 85 GLY A CA 1
ATOM 647 C C . GLY A 1 85 ? 0.226 4.389 -1.602 1.00 97.19 85 GLY A C 1
ATOM 648 O O . GLY A 1 85 ? -0.539 4.799 -0.729 1.00 97.19 85 GLY A O 1
ATOM 649 N N . PHE A 1 86 ? 0.274 3.101 -1.946 1.00 97.00 86 PHE A N 1
ATOM 650 C CA . PHE A 1 86 ? -0.572 2.077 -1.332 1.00 97.00 86 PHE A CA 1
ATOM 651 C C . PHE A 1 86 ? -0.300 1.924 0.163 1.00 97.00 86 PHE A C 1
ATOM 653 O O . PHE A 1 86 ? -1.239 1.916 0.958 1.00 97.00 86 PHE A O 1
ATOM 660 N N . ARG A 1 87 ? 0.970 1.861 0.578 1.00 95.19 87 ARG A N 1
ATOM 661 C CA . ARG A 1 87 ? 1.328 1.752 2.003 1.00 95.19 87 ARG A CA 1
ATOM 662 C C . ARG A 1 87 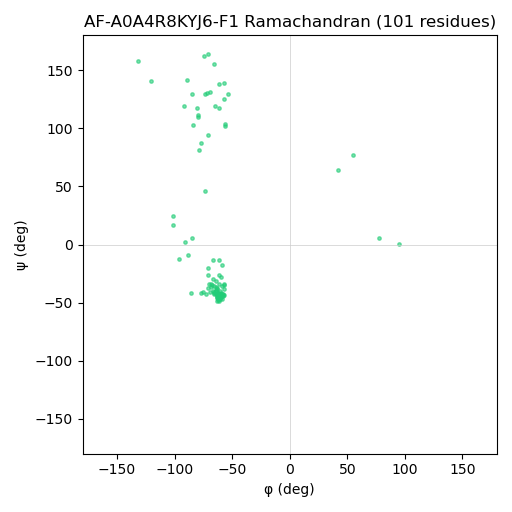? 0.895 2.986 2.791 1.00 95.19 87 ARG A C 1
ATOM 664 O O . ARG A 1 87 ? 0.342 2.844 3.881 1.00 95.19 87 ARG A O 1
ATOM 671 N N . SER A 1 88 ? 1.097 4.180 2.233 1.00 97.56 88 SER A N 1
ATOM 672 C CA . SER A 1 88 ? 0.640 5.433 2.837 1.00 97.56 88 SER A CA 1
ATOM 673 C C . SER A 1 88 ? -0.883 5.468 2.967 1.00 97.56 88 SER A C 1
ATOM 675 O O . SER A 1 88 ? -1.391 5.758 4.047 1.00 97.56 88 SER A O 1
ATOM 677 N N . ALA A 1 89 ? -1.622 5.097 1.918 1.00 97.12 89 ALA A N 1
ATOM 678 C CA . ALA A 1 89 ? -3.083 5.054 1.947 1.00 97.12 89 ALA A CA 1
ATOM 679 C C . ALA A 1 89 ? -3.615 4.076 3.009 1.00 97.12 89 ALA A C 1
ATOM 681 O O . ALA A 1 89 ? -4.512 4.429 3.775 1.00 97.12 89 ALA A O 1
ATOM 682 N N . LEU A 1 90 ? -3.026 2.881 3.117 1.00 96.81 90 LEU A N 1
ATOM 683 C CA . LEU A 1 90 ? -3.384 1.898 4.147 1.00 96.81 90 LEU A CA 1
ATOM 684 C C . LEU A 1 90 ? -3.085 2.410 5.562 1.00 96.81 90 LEU A C 1
ATOM 686 O O . LEU A 1 90 ? -3.886 2.200 6.476 1.00 96.81 90 LEU A O 1
ATOM 690 N N . MET A 1 91 ? -1.963 3.112 5.754 1.00 95.94 91 MET A N 1
ATOM 691 C CA . MET A 1 91 ? -1.629 3.747 7.032 1.00 95.94 91 MET A CA 1
ATOM 692 C C . MET A 1 91 ? -2.661 4.823 7.397 1.00 95.94 91 MET A C 1
ATOM 694 O O . MET A 1 91 ? -3.122 4.866 8.539 1.00 95.94 91 MET A O 1
ATOM 698 N N . TYR A 1 92 ? -3.060 5.661 6.437 1.00 96.62 92 TYR A N 1
ATOM 699 C CA . TYR A 1 92 ? -4.068 6.703 6.647 1.00 96.62 92 TYR A CA 1
ATOM 700 C C . TYR A 1 92 ? -5.447 6.112 6.953 1.00 96.62 92 TYR A C 1
ATOM 702 O O . TYR A 1 92 ? -6.095 6.562 7.896 1.00 96.62 92 TYR A O 1
ATOM 710 N N . ALA A 1 93 ? -5.858 5.058 6.243 1.00 95.62 93 ALA A N 1
ATOM 711 C CA . ALA A 1 93 ? -7.099 4.333 6.519 1.00 95.62 93 ALA A CA 1
ATOM 712 C C . ALA A 1 93 ? -7.092 3.708 7.923 1.00 95.62 93 ALA A C 1
ATOM 714 O O . ALA A 1 93 ? -8.029 3.896 8.696 1.00 95.62 93 ALA A O 1
ATOM 715 N N . THR A 1 94 ? -5.993 3.044 8.296 1.00 94.31 94 THR A N 1
ATOM 716 C CA . THR A 1 94 ? -5.816 2.481 9.645 1.00 94.31 94 THR A CA 1
ATOM 717 C C . THR A 1 94 ? -5.929 3.577 10.703 1.00 94.31 94 THR A C 1
ATOM 719 O O . THR A 1 94 ? -6.609 3.404 11.711 1.00 94.31 94 THR A O 1
ATOM 722 N N . ARG A 1 95 ? -5.308 4.742 10.477 1.00 92.44 95 ARG A N 1
ATOM 723 C CA . ARG A 1 95 ? -5.367 5.863 11.424 1.00 92.44 95 ARG A CA 1
ATOM 724 C C . ARG A 1 95 ? -6.763 6.486 11.516 1.00 92.44 95 ARG A C 1
ATOM 726 O O . ARG A 1 95 ? -7.157 6.880 12.612 1.00 92.44 95 ARG A O 1
ATOM 733 N N . ALA A 1 96 ? -7.515 6.523 10.415 1.00 92.81 96 ALA A N 1
ATOM 734 C CA . ALA A 1 96 ? -8.897 7.000 10.390 1.00 92.81 96 ALA A CA 1
ATOM 735 C C . ALA A 1 96 ? -9.835 6.129 11.243 1.00 92.81 96 ALA A C 1
ATOM 737 O O . ALA A 1 96 ? -10.689 6.668 11.945 1.00 92.81 96 ALA A O 1
ATOM 738 N N . VAL A 1 97 ? -9.636 4.805 11.244 1.00 91.00 97 VAL A N 1
ATOM 739 C CA . VAL A 1 97 ? -10.390 3.884 12.113 1.00 91.00 97 VAL A CA 1
ATOM 740 C C . VAL A 1 97 ? -9.869 3.944 13.556 1.00 91.00 97 VAL A C 1
ATOM 742 O O . VAL A 1 97 ? -10.658 3.999 14.497 1.00 91.00 97 VAL A O 1
ATOM 745 N N . ALA A 1 98 ? -8.546 3.992 13.754 1.00 87.94 98 ALA A N 1
ATOM 746 C CA . ALA A 1 98 ? -7.933 3.946 15.085 1.00 87.94 98 ALA A CA 1
ATOM 747 C C . ALA A 1 98 ? -8.251 5.171 15.954 1.00 87.94 98 ALA A C 1
ATOM 749 O O . ALA A 1 98 ? -8.381 5.019 17.165 1.00 87.94 98 ALA A O 1
ATOM 750 N N . GLN A 1 99 ? -8.349 6.365 15.353 1.00 85.06 99 GLN A N 1
ATOM 751 C CA . GLN A 1 99 ? -8.585 7.647 16.041 1.00 85.06 99 GLN A CA 1
ATOM 752 C C . GLN A 1 99 ? -7.763 7.787 17.343 1.00 85.06 99 GLN A C 1
ATOM 754 O O . GLN A 1 99 ? -8.330 7.810 18.439 1.00 85.06 99 GLN A O 1
ATOM 759 N N . PRO A 1 100 ? -6.420 7.821 17.248 1.00 84.06 100 PRO A N 1
ATOM 760 C CA . PRO A 1 100 ? -5.563 7.929 18.424 1.00 84.06 100 PRO A CA 1
ATOM 761 C C . PRO A 1 100 ? -5.833 9.240 19.169 1.00 84.06 100 PRO A C 1
ATOM 763 O O . PRO A 1 100 ? -5.984 10.294 18.552 1.00 84.06 100 PRO A O 1
ATOM 766 N N . THR A 1 101 ? -5.885 9.171 20.498 1.00 78.38 101 THR A N 1
ATOM 767 C CA . THR A 1 101 ? -6.200 10.315 21.367 1.00 78.38 101 THR A CA 1
ATOM 768 C C . THR A 1 101 ? -4.954 11.010 21.913 1.00 78.38 101 THR A C 1
ATOM 770 O O . THR A 1 101 ? -5.054 12.128 22.414 1.00 78.38 101 THR A O 1
ATOM 773 N N . SER A 1 102 ? -3.776 10.396 21.773 1.00 73.19 102 SER A N 1
ATOM 774 C CA . SER A 1 102 ? -2.475 11.016 22.049 1.00 73.19 102 SER A CA 1
ATOM 775 C C . SER A 1 102 ? -1.482 10.779 20.905 1.00 73.19 102 SER A C 1
ATOM 777 O O . SER A 1 102 ? -1.645 9.842 20.118 1.00 73.19 102 SER A O 1
ATOM 779 N N . TYR A 1 103 ? -0.464 11.638 20.821 1.00 65.75 103 TYR A N 1
ATOM 780 C CA . TYR A 1 103 ? 0.594 11.619 19.804 1.00 65.75 103 TYR A CA 1
ATOM 781 C C . TYR A 1 103 ? 1.921 11.142 20.381 1.00 65.75 103 TYR A C 1
ATOM 783 O O . TYR A 1 103 ? 2.179 11.452 21.566 1.00 65.75 103 TYR A O 1
#